Protein AF-A0A0V0TKR5-F1 (afdb_monomer)

Sequence (68 aa):
LQHWLLSECKDLKNMHNQVSQPEADRRSEFYDQIWMKEAVKRFLHTVVLQKKQEVDSGVASSSSNTMQ

Organism: NCBI:txid144512

Foldseek 3Di:
DVVVVVVVVVVVCVVVVPPDDVVLVVDVVSCVDPCNVVVVVVVVVVVVVVVVVVVVVVVVVVVVVVVD

Mean predicted aligned error: 9.24 Å

Structure (mmCIF, N/CA/C/O backbone):
data_AF-A0A0V0TKR5-F1
#
_entry.id   AF-A0A0V0TKR5-F1
#
loop_
_atom_site.group_PDB
_atom_site.id
_atom_site.type_symbol
_atom_site.label_atom_id
_atom_site.label_alt_id
_atom_site.label_comp_id
_atom_site.label_asym_id
_atom_site.label_entity_id
_atom_site.label_seq_id
_atom_site.pdbx_PDB_ins_code
_atom_site.Cartn_x
_atom_site.Cartn_y
_atom_site.Cartn_z
_atom_site.occupancy
_atom_site.B_iso_or_equiv
_atom_site.auth_seq_id
_atom_site.auth_comp_id
_atom_site.auth_asym_id
_atom_site.auth_atom_id
_atom_site.pdbx_PDB_model_num
ATOM 1 N N . LEU A 1 1 ? 15.532 4.560 -26.181 1.00 88.19 1 LEU A N 1
ATOM 2 C CA . LEU A 1 1 ? 14.896 5.695 -25.470 1.00 88.19 1 LEU A CA 1
ATOM 3 C C . LEU A 1 1 ? 14.019 5.235 -24.302 1.00 88.19 1 LEU A C 1
ATOM 5 O O . LEU A 1 1 ? 14.310 5.611 -23.179 1.00 88.19 1 LEU A O 1
ATOM 9 N N . GLN A 1 2 ? 13.015 4.376 -24.521 1.00 92.06 2 GLN A N 1
ATOM 10 C CA . GLN A 1 2 ? 12.104 3.913 -23.457 1.00 92.06 2 GLN A CA 1
ATOM 11 C C . GLN A 1 2 ? 12.810 3.209 -22.284 1.00 92.06 2 GLN A C 1
ATOM 13 O O . GLN A 1 2 ? 12.543 3.534 -21.134 1.00 92.06 2 GLN A O 1
ATOM 18 N N . HIS A 1 3 ? 13.740 2.287 -22.556 1.00 94.12 3 HIS A N 1
ATOM 19 C CA . HIS A 1 3 ? 14.491 1.597 -21.496 1.00 94.12 3 HIS A CA 1
ATOM 20 C C . HIS A 1 3 ? 15.323 2.546 -20.631 1.00 94.12 3 HIS A C 1
ATOM 22 O O . HIS A 1 3 ? 15.385 2.365 -19.422 1.00 94.12 3 HIS A O 1
ATOM 28 N N . TRP A 1 4 ? 15.916 3.569 -21.248 1.00 96.12 4 TRP A N 1
ATOM 29 C CA . TRP A 1 4 ? 16.679 4.582 -20.527 1.00 96.12 4 TRP A CA 1
ATOM 30 C C . TRP A 1 4 ? 15.767 5.395 -19.602 1.00 96.12 4 TRP A C 1
ATOM 32 O O . TRP A 1 4 ? 16.030 5.467 -18.411 1.00 96.12 4 TRP A O 1
ATOM 42 N N . LEU A 1 5 ? 14.626 5.883 -20.105 1.00 94.06 5 LEU A N 1
ATOM 43 C CA . LEU A 1 5 ? 13.640 6.602 -19.284 1.00 94.06 5 LEU A CA 1
ATOM 44 C C . LEU A 1 5 ? 13.131 5.762 -18.103 1.00 94.06 5 LEU A C 1
ATOM 46 O O . LEU A 1 5 ? 12.994 6.270 -16.995 1.00 94.06 5 LEU A O 1
ATOM 50 N N . LEU A 1 6 ? 12.870 4.470 -18.325 1.00 91.00 6 LEU A N 1
ATOM 51 C CA . LEU A 1 6 ? 12.456 3.558 -17.256 1.00 91.00 6 LEU A CA 1
ATOM 52 C C . LEU A 1 6 ? 13.560 3.352 -16.210 1.00 91.00 6 LEU A C 1
ATOM 54 O O . LEU A 1 6 ? 13.241 3.252 -15.026 1.00 91.00 6 LEU A O 1
ATOM 58 N N . SER A 1 7 ? 14.827 3.300 -16.636 1.00 92.88 7 SER A N 1
ATOM 59 C CA . SER A 1 7 ? 15.980 3.207 -15.734 1.00 92.88 7 SER A CA 1
ATOM 60 C C . SER A 1 7 ? 16.097 4.457 -14.870 1.00 92.88 7 SER A C 1
ATOM 62 O O . SER A 1 7 ? 16.045 4.345 -13.651 1.00 92.88 7 SER A O 1
ATOM 64 N N . GLU A 1 8 ? 16.115 5.643 -15.484 1.00 94.44 8 GLU A N 1
ATOM 65 C CA . GLU A 1 8 ? 16.222 6.913 -14.756 1.00 94.44 8 GLU A CA 1
ATOM 66 C C . GLU A 1 8 ? 15.066 7.093 -13.763 1.00 94.44 8 GLU A C 1
ATOM 68 O O . GLU A 1 8 ? 15.275 7.455 -12.607 1.00 94.44 8 GLU A O 1
ATOM 73 N N . CYS A 1 9 ? 13.831 6.766 -14.165 1.00 89.12 9 CYS A N 1
ATOM 74 C CA . CYS A 1 9 ? 12.689 6.798 -13.252 1.00 89.12 9 CYS A CA 1
ATOM 75 C C . CYS A 1 9 ? 12.847 5.832 -12.070 1.00 89.12 9 CYS A C 1
ATOM 77 O O . CYS A 1 9 ? 12.413 6.151 -10.963 1.00 89.12 9 CYS A O 1
ATOM 79 N N . LYS A 1 10 ? 13.419 4.644 -12.288 1.00 88.06 10 LYS A N 1
ATOM 80 C CA . LYS A 1 10 ? 13.646 3.661 -11.224 1.00 88.06 10 LYS A CA 1
ATOM 81 C C . LYS A 1 10 ? 14.733 4.133 -10.263 1.00 88.06 10 LYS A C 1
ATOM 83 O O . LYS A 1 10 ? 14.533 4.065 -9.052 1.00 88.06 10 LYS A O 1
ATOM 88 N N . ASP A 1 11 ? 15.839 4.639 -10.791 1.00 93.56 11 ASP A N 1
ATOM 89 C CA . ASP A 1 11 ? 16.967 5.108 -9.991 1.00 93.56 11 ASP A CA 1
ATOM 90 C C . ASP A 1 11 ? 16.564 6.319 -9.140 1.00 93.56 11 ASP A C 1
ATOM 92 O O . ASP A 1 11 ? 16.809 6.336 -7.931 1.00 93.56 11 ASP A O 1
ATOM 96 N N . LEU A 1 12 ? 15.804 7.259 -9.716 1.00 91.25 12 LEU A N 1
ATOM 97 C CA . LEU A 1 12 ? 15.211 8.373 -8.975 1.00 91.25 12 LEU A CA 1
ATOM 98 C C . LEU A 1 12 ? 14.276 7.897 -7.857 1.00 91.25 12 LEU A C 1
ATOM 100 O O . LEU A 1 12 ? 14.385 8.387 -6.733 1.00 91.25 12 LEU A O 1
ATOM 104 N N . LYS A 1 13 ? 13.382 6.932 -8.112 1.00 89.94 13 LYS A N 1
ATOM 105 C CA . LYS A 1 13 ? 12.493 6.392 -7.064 1.00 89.94 13 LYS A CA 1
ATOM 106 C C . LYS A 1 13 ? 13.280 5.764 -5.916 1.00 89.94 13 LYS A C 1
ATOM 108 O O . LYS A 1 13 ? 12.936 5.987 -4.756 1.00 89.94 13 LYS A O 1
ATOM 113 N N . ASN A 1 14 ? 14.352 5.038 -6.228 1.00 88.50 14 ASN A N 1
ATOM 114 C CA . ASN A 1 14 ? 15.208 4.409 -5.224 1.00 88.50 14 ASN A CA 1
ATOM 115 C C . ASN A 1 14 ? 15.916 5.450 -4.346 1.00 88.50 14 ASN A C 1
ATOM 117 O O . ASN A 1 14 ? 15.930 5.302 -3.127 1.00 88.50 14 ASN A O 1
ATOM 121 N N . MET A 1 15 ? 16.449 6.525 -4.940 1.00 93.06 15 MET A N 1
ATOM 122 C CA . MET A 1 15 ? 17.125 7.591 -4.185 1.00 93.06 15 MET A CA 1
ATOM 123 C C . MET A 1 15 ? 16.196 8.319 -3.209 1.00 93.06 15 MET A C 1
ATOM 125 O O . MET A 1 15 ? 16.626 8.713 -2.129 1.00 93.06 15 MET A O 1
ATOM 129 N N . HIS A 1 16 ? 14.924 8.481 -3.571 1.00 89.81 16 HIS A N 1
ATOM 130 C CA . HIS A 1 16 ? 13.938 9.189 -2.750 1.00 89.81 16 HIS A CA 1
ATOM 131 C C . HIS A 1 16 ? 13.117 8.253 -1.857 1.00 89.81 16 HIS A C 1
ATOM 133 O O . HIS A 1 16 ? 12.172 8.700 -1.207 1.00 89.81 16 HIS A O 1
ATOM 139 N N . ASN A 1 17 ? 13.449 6.956 -1.838 1.00 86.12 17 ASN A N 1
ATOM 140 C CA . ASN A 1 17 ? 12.676 5.917 -1.159 1.00 86.12 17 ASN A CA 1
ATOM 141 C C . ASN A 1 17 ? 11.174 5.975 -1.522 1.00 86.12 17 ASN A C 1
ATOM 143 O O . ASN A 1 17 ? 10.294 5.745 -0.690 1.00 86.12 17 ASN A O 1
ATOM 147 N N . GLN A 1 18 ? 10.873 6.336 -2.774 1.00 85.06 18 GLN A N 1
ATOM 148 C CA . GLN A 1 18 ? 9.513 6.482 -3.270 1.00 85.06 18 GLN A CA 1
ATOM 149 C C . GLN A 1 18 ? 8.983 5.110 -3.688 1.00 85.06 18 GLN A C 1
ATOM 151 O O . GLN A 1 18 ? 9.324 4.582 -4.745 1.00 85.06 18 GLN A O 1
ATOM 156 N N . VAL A 1 19 ? 8.121 4.542 -2.848 1.00 77.31 19 VAL A N 1
ATOM 157 C CA . VAL A 1 19 ? 7.550 3.201 -3.055 1.00 77.31 19 VAL A CA 1
ATOM 158 C C . VAL A 1 19 ? 6.278 3.238 -3.915 1.00 77.31 19 VAL A C 1
ATOM 160 O O . VAL A 1 19 ? 5.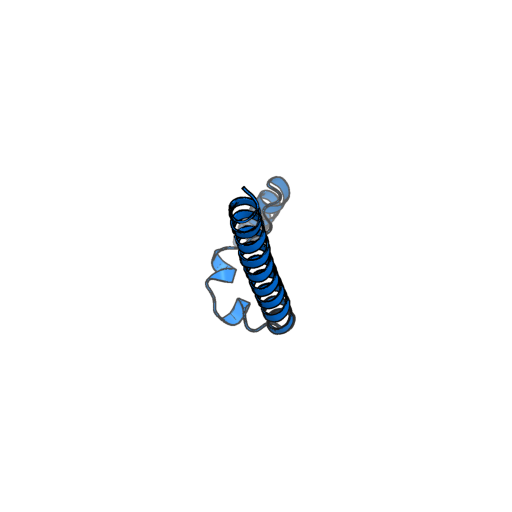926 2.239 -4.537 1.00 77.31 19 VAL A O 1
ATOM 163 N N . SER A 1 20 ? 5.587 4.380 -3.992 1.00 76.69 20 SER A N 1
ATOM 164 C CA . SER A 1 20 ? 4.306 4.481 -4.698 1.00 76.69 20 SER A CA 1
ATOM 165 C C . SER A 1 20 ? 4.460 4.766 -6.192 1.00 76.69 20 SER A C 1
ATOM 167 O O . SER A 1 20 ? 5.326 5.529 -6.634 1.00 76.69 20 SER A O 1
ATOM 169 N N . GLN A 1 21 ? 3.565 4.176 -6.985 1.00 79.94 21 GLN A N 1
ATOM 170 C CA . GLN A 1 21 ? 3.384 4.510 -8.392 1.00 79.94 21 GLN A CA 1
ATOM 171 C C . GLN A 1 21 ? 1.934 4.965 -8.610 1.00 79.94 21 GLN A C 1
ATOM 173 O O . GLN A 1 21 ? 1.095 4.145 -8.977 1.00 79.94 21 GLN A O 1
ATOM 178 N N . 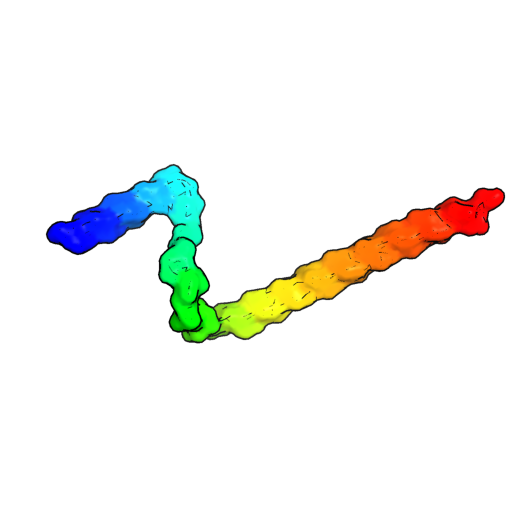PRO A 1 22 ? 1.648 6.272 -8.457 1.00 80.62 22 PRO A N 1
ATOM 179 C CA . PRO A 1 22 ? 0.282 6.800 -8.506 1.00 80.62 22 PRO A CA 1
ATOM 180 C C . PRO A 1 22 ? -0.478 6.426 -9.784 1.0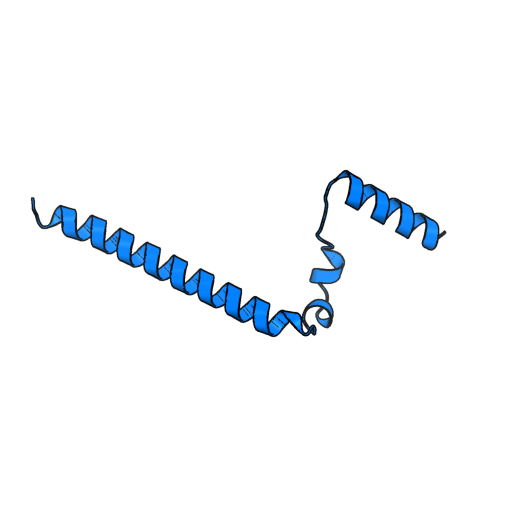0 80.62 22 PRO A C 1
ATOM 182 O O . PRO A 1 22 ? -1.675 6.174 -9.761 1.00 80.62 22 PRO A O 1
ATOM 185 N N . GLU A 1 23 ? 0.228 6.336 -10.912 1.00 83.56 23 GLU A N 1
ATOM 186 C CA . GLU A 1 23 ? -0.368 5.960 -12.197 1.00 83.56 23 GLU A CA 1
ATOM 187 C C . GLU A 1 23 ? -0.747 4.475 -12.305 1.00 83.56 23 GLU A C 1
ATOM 189 O O . GLU A 1 23 ? -1.594 4.125 -13.125 1.00 83.56 23 GLU A O 1
ATOM 194 N N . ALA A 1 24 ? -0.137 3.594 -11.505 1.00 80.88 24 ALA A N 1
ATOM 195 C CA . ALA A 1 24 ? -0.588 2.209 -11.388 1.00 80.88 24 ALA A CA 1
ATOM 196 C C . ALA A 1 24 ? -1.840 2.133 -10.506 1.00 80.88 24 ALA A C 1
ATOM 198 O O . ALA A 1 24 ? -2.814 1.509 -10.911 1.00 80.88 24 ALA A O 1
ATOM 199 N N . ASP A 1 25 ? -1.849 2.849 -9.378 1.00 86.12 25 ASP A N 1
ATOM 200 C CA . ASP A 1 25 ? -2.964 2.862 -8.419 1.00 86.12 25 ASP A CA 1
ATOM 201 C C . ASP A 1 25 ? -4.276 3.377 -9.041 1.00 86.12 25 ASP A C 1
ATOM 203 O O . ASP A 1 25 ? -5.366 3.004 -8.621 1.00 86.12 25 ASP A O 1
ATOM 207 N N . ARG A 1 26 ? -4.199 4.214 -10.085 1.00 90.62 26 ARG A N 1
ATOM 208 C CA . ARG A 1 26 ? -5.381 4.710 -10.815 1.00 90.62 26 ARG A CA 1
ATOM 209 C C . ARG A 1 26 ? -6.071 3.658 -11.687 1.00 90.62 26 ARG A C 1
ATOM 211 O O . ARG A 1 26 ? -7.183 3.907 -12.153 1.00 90.62 26 ARG A O 1
ATOM 218 N N . ARG A 1 27 ? -5.420 2.528 -11.963 1.00 92.19 27 ARG A N 1
ATOM 219 C CA . ARG A 1 27 ? -5.905 1.497 -12.889 1.00 92.19 27 ARG A CA 1
ATOM 220 C C . ARG A 1 27 ? -6.599 0.375 -12.126 1.00 92.19 27 ARG A C 1
ATOM 222 O O . ARG A 1 27 ? -6.092 -0.081 -11.106 1.00 92.19 27 ARG A O 1
ATOM 229 N N . SER A 1 28 ? -7.734 -0.117 -12.624 1.00 90.75 28 SER A N 1
ATOM 230 C CA . SER A 1 28 ? -8.475 -1.197 -11.953 1.00 90.75 28 SER A CA 1
ATOM 231 C C . SER A 1 28 ? -7.669 -2.494 -11.843 1.00 90.75 28 SER A C 1
ATOM 233 O O . SER A 1 28 ? -7.798 -3.214 -10.858 1.00 90.75 28 SER A O 1
ATOM 235 N N . GLU A 1 29 ? -6.791 -2.762 -12.810 1.00 93.31 29 GLU A N 1
ATOM 236 C CA . GLU A 1 29 ? -5.926 -3.945 -12.871 1.00 93.31 29 GLU A CA 1
ATOM 237 C C . GLU A 1 29 ? -4.950 -4.023 -11.691 1.00 93.31 29 GLU A C 1
ATOM 239 O O . GLU A 1 29 ? -4.520 -5.110 -11.302 1.00 93.31 29 GLU A O 1
ATOM 244 N N . PHE A 1 30 ? -4.615 -2.877 -11.089 1.00 90.50 30 PHE A N 1
ATOM 245 C CA . PHE A 1 30 ? -3.797 -2.837 -9.882 1.00 90.50 30 PHE A CA 1
ATOM 246 C C . PHE A 1 30 ? -4.494 -3.508 -8.693 1.00 90.50 30 PHE A C 1
ATOM 248 O O . PHE A 1 30 ? -3.832 -4.134 -7.867 1.00 90.50 30 PHE A O 1
ATOM 255 N N . TYR A 1 31 ? -5.823 -3.427 -8.627 1.00 92.94 31 TYR A N 1
ATOM 256 C CA . TYR A 1 31 ? 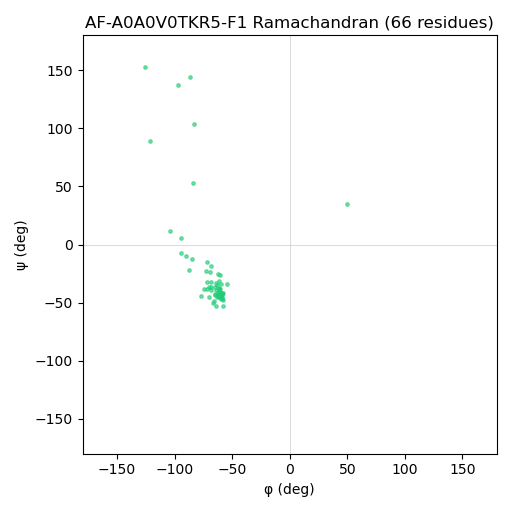-6.621 -4.021 -7.555 1.00 92.94 31 TYR A CA 1
ATOM 257 C C . TYR A 1 31 ? -7.056 -5.462 -7.854 1.00 92.94 31 TYR A C 1
ATOM 259 O O . TYR A 1 31 ? -7.512 -6.159 -6.946 1.00 92.94 31 TYR A O 1
ATOM 267 N N . ASP A 1 32 ? -6.867 -5.947 -9.084 1.00 94.38 32 ASP A N 1
ATOM 268 C CA . ASP A 1 32 ? -7.126 -7.340 -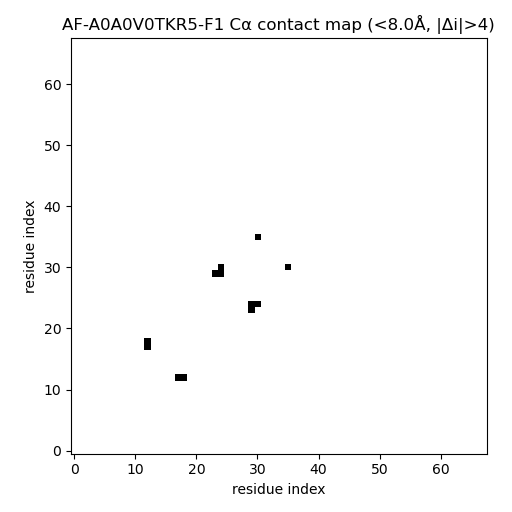9.472 1.00 94.38 32 ASP A CA 1
ATOM 269 C C . ASP A 1 32 ? -5.935 -8.254 -9.135 1.00 94.38 32 ASP A C 1
ATOM 271 O O . ASP A 1 32 ? -5.354 -8.939 -9.975 1.00 94.38 32 ASP A O 1
ATOM 275 N N . GLN A 1 33 ? -5.493 -8.201 -7.880 1.00 94.19 33 GLN A N 1
ATOM 276 C CA . GLN A 1 33 ? -4.315 -8.916 -7.399 1.00 94.19 33 GLN A CA 1
ATOM 277 C C . GLN A 1 33 ? -4.659 -9.774 -6.182 1.00 94.19 33 GLN A C 1
ATOM 279 O O . GLN A 1 33 ? -5.544 -9.454 -5.386 1.00 94.19 33 GLN A O 1
ATOM 284 N N . ILE A 1 34 ? -3.909 -10.861 -5.979 1.00 95.19 34 ILE A N 1
ATOM 285 C CA . ILE A 1 34 ? -4.163 -11.835 -4.899 1.00 95.19 34 ILE A CA 1
ATOM 286 C C . ILE A 1 34 ? -4.098 -11.173 -3.511 1.00 95.19 34 ILE A C 1
ATOM 288 O O . ILE A 1 34 ? -4.862 -11.531 -2.610 1.00 95.19 34 ILE A O 1
ATOM 292 N N . TRP A 1 35 ? -3.231 -10.169 -3.343 1.00 94.56 35 TRP A N 1
ATOM 293 C CA . TRP A 1 35 ? -3.075 -9.432 -2.088 1.00 94.56 35 TRP A CA 1
ATOM 294 C C . TRP A 1 35 ? -4.295 -8.571 -1.729 1.00 94.56 35 TRP A C 1
ATOM 296 O O . TRP A 1 35 ? -4.468 -8.236 -0.557 1.00 94.56 35 TRP A O 1
ATOM 306 N N . MET A 1 36 ? -5.175 -8.256 -2.687 1.00 96.00 36 MET A N 1
ATOM 307 C CA . MET A 1 36 ? -6.294 -7.338 -2.472 1.00 96.00 36 MET A CA 1
ATOM 308 C C . MET A 1 36 ? -7.259 -7.840 -1.394 1.00 96.00 36 MET A C 1
ATOM 310 O O . MET A 1 36 ? -7.659 -7.087 -0.507 1.00 96.00 36 MET A O 1
ATOM 314 N N . LYS A 1 37 ? -7.590 -9.138 -1.407 1.00 95.19 37 LYS A N 1
ATOM 315 C CA . LYS A 1 37 ? -8.504 -9.733 -0.415 1.00 95.19 37 LYS A CA 1
ATOM 316 C C . LYS A 1 37 ? -7.988 -9.566 1.014 1.00 95.19 37 LYS A C 1
ATOM 318 O O . LYS A 1 37 ? -8.764 -9.281 1.921 1.00 95.19 37 LYS A O 1
ATOM 323 N N . GLU A 1 38 ? -6.690 -9.757 1.213 1.00 97.00 38 GLU A N 1
ATOM 324 C CA . GLU A 1 38 ? -6.057 -9.611 2.523 1.00 97.00 38 GLU A CA 1
ATOM 325 C C . GLU A 1 38 ? -5.906 -8.135 2.918 1.00 97.00 38 GLU A C 1
ATOM 327 O O . GLU A 1 38 ? -6.166 -7.776 4.067 1.00 97.00 38 GLU A O 1
ATOM 332 N N . ALA A 1 39 ? -5.580 -7.256 1.967 1.00 95.94 39 ALA A N 1
ATOM 333 C CA . ALA A 1 39 ? -5.509 -5.816 2.203 1.00 95.94 39 ALA A CA 1
ATOM 334 C C . ALA A 1 39 ? -6.846 -5.245 2.703 1.00 95.94 39 ALA A C 1
ATOM 336 O O . ALA A 1 39 ? -6.864 -4.498 3.683 1.00 95.94 39 ALA A O 1
ATOM 337 N N . VAL A 1 40 ? -7.970 -5.661 2.105 1.00 97.31 40 VAL A N 1
ATOM 338 C CA . VAL A 1 40 ? -9.313 -5.255 2.554 1.00 97.31 40 VAL A CA 1
ATOM 339 C C . VAL A 1 40 ? -9.585 -5.716 3.985 1.00 97.31 40 VAL A C 1
ATOM 341 O O . VAL A 1 40 ? -10.067 -4.928 4.796 1.00 97.31 40 VAL A O 1
ATOM 344 N N . LYS A 1 41 ? -9.251 -6.966 4.333 1.00 97.44 41 LYS A N 1
ATOM 345 C CA . LYS A 1 41 ? -9.451 -7.479 5.700 1.00 97.44 41 LYS A CA 1
ATOM 346 C C . LYS A 1 41 ? -8.679 -6.662 6.729 1.00 97.44 41 LYS A C 1
ATOM 348 O O . LYS A 1 41 ? -9.249 -6.269 7.744 1.00 97.44 41 LYS A O 1
ATOM 353 N N . ARG A 1 42 ? -7.402 -6.379 6.457 1.00 97.94 42 ARG A N 1
ATOM 354 C CA . ARG A 1 42 ? -6.551 -5.564 7.335 1.00 97.94 42 ARG A CA 1
ATOM 355 C C . ARG A 1 42 ? -7.102 -4.158 7.498 1.00 97.94 42 ARG A C 1
ATOM 357 O O . ARG A 1 42 ? -7.184 -3.669 8.619 1.00 97.94 42 ARG A O 1
ATOM 364 N N . PHE A 1 43 ? -7.519 -3.542 6.396 1.00 97.31 43 PHE A N 1
ATOM 365 C CA . PHE A 1 43 ? -8.133 -2.223 6.417 1.00 97.31 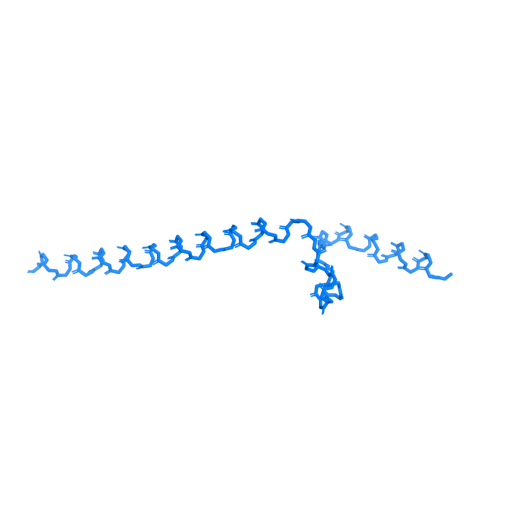43 PHE A CA 1
ATOM 366 C C . PHE A 1 43 ? -9.385 -2.202 7.300 1.00 97.31 43 PHE A C 1
ATOM 368 O O . PHE A 1 43 ? -9.466 -1.399 8.228 1.00 97.31 43 PHE A O 1
ATOM 375 N N . LEU A 1 44 ? -10.325 -3.125 7.070 1.00 98.12 44 LEU A N 1
ATOM 376 C CA . LEU A 1 44 ? -11.563 -3.206 7.847 1.00 98.12 44 LEU A CA 1
ATOM 377 C C . LEU A 1 44 ? -11.295 -3.457 9.330 1.00 98.12 44 LEU A C 1
ATOM 379 O O . LEU A 1 44 ? -11.897 -2.805 10.178 1.00 98.12 44 LEU A O 1
ATOM 383 N N . HIS A 1 45 ? -10.369 -4.360 9.647 1.00 97.81 45 HIS A N 1
ATOM 384 C CA . HIS A 1 45 ? -9.970 -4.629 11.022 1.00 97.81 45 HIS A CA 1
ATOM 385 C C . HIS A 1 45 ? -9.446 -3.365 11.718 1.00 97.81 45 HIS A C 1
ATOM 387 O O . HIS A 1 45 ? -9.907 -3.028 12.807 1.00 97.81 45 HIS A O 1
ATOM 393 N N . THR A 1 46 ? -8.543 -2.622 11.072 1.00 97.31 46 THR A N 1
ATOM 394 C CA . THR A 1 46 ? -8.015 -1.361 11.612 1.00 97.31 46 THR A CA 1
ATOM 395 C C . THR A 1 46 ? -9.117 -0.322 11.806 1.00 97.31 46 THR A C 1
ATOM 397 O O . THR A 1 46 ? -9.171 0.311 12.857 1.00 97.31 46 THR A O 1
ATOM 400 N N . VAL A 1 47 ? -10.033 -0.172 10.843 1.00 97.38 47 VAL A N 1
ATOM 401 C CA . VAL A 1 47 ? -11.167 0.762 10.957 1.00 97.38 47 VAL A CA 1
ATOM 402 C C . VAL A 1 47 ? -12.072 0.397 12.136 1.00 97.38 47 VAL A C 1
ATOM 404 O O . VAL A 1 47 ? -12.459 1.275 12.904 1.00 97.38 47 VAL A O 1
ATOM 407 N N . VAL A 1 48 ? -12.385 -0.889 12.319 1.00 97.19 48 VAL A N 1
ATOM 408 C CA . VAL A 1 48 ? -13.206 -1.363 13.445 1.00 97.19 48 VAL A CA 1
ATOM 409 C C . VAL A 1 48 ? -12.516 -1.097 14.781 1.00 97.19 48 VAL A C 1
ATOM 411 O O . VAL A 1 48 ? -13.153 -0.590 15.704 1.00 97.19 48 VAL A O 1
ATOM 414 N N . LEU A 1 49 ? -11.219 -1.396 14.888 1.00 96.25 49 LEU A N 1
ATOM 415 C CA . LEU A 1 49 ? -10.457 -1.129 16.107 1.00 96.25 49 LEU A CA 1
ATOM 416 C C . LEU A 1 49 ? -10.391 0.364 16.429 1.00 96.25 49 LEU A C 1
ATOM 418 O O . LEU A 1 49 ? -10.620 0.739 17.576 1.00 96.25 49 LEU A O 1
ATOM 422 N N . GLN A 1 50 ? -10.156 1.210 15.425 1.00 95.12 50 GLN A N 1
ATOM 423 C CA . GLN A 1 50 ? -10.144 2.661 15.590 1.00 95.12 50 GLN A CA 1
ATOM 424 C C . GLN A 1 50 ? -11.493 3.168 16.123 1.00 95.12 50 GLN A C 1
ATOM 426 O O . GLN A 1 50 ? -11.541 3.926 17.089 1.00 95.12 50 GLN A O 1
ATOM 431 N N . LYS A 1 51 ? -12.606 2.690 15.553 1.00 94.31 51 LYS A N 1
ATOM 432 C CA . LYS A 1 51 ? -13.957 3.051 16.011 1.00 94.31 51 LYS A CA 1
ATOM 433 C C . LYS A 1 51 ? -14.233 2.575 17.432 1.00 94.31 51 LYS A C 1
ATOM 435 O O . LYS A 1 51 ? -14.828 3.307 18.218 1.00 94.31 51 LYS A O 1
ATOM 440 N N . LYS A 1 52 ? -13.774 1.374 17.783 1.00 93.88 52 LYS A N 1
ATOM 441 C CA . LYS A 1 52 ? -13.880 0.863 19.149 1.00 93.88 52 LYS A CA 1
ATOM 442 C C . LYS A 1 52 ? -13.098 1.730 20.137 1.00 93.88 52 LYS A C 1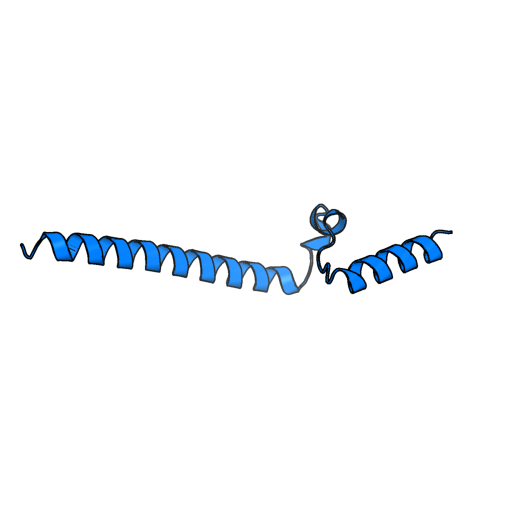
ATOM 444 O O . LYS A 1 52 ? -13.640 2.071 21.180 1.00 93.88 52 LYS A O 1
ATOM 449 N N . GLN A 1 53 ? -11.877 2.135 19.791 1.00 93.81 53 GLN A N 1
ATOM 450 C CA . GLN A 1 53 ? -11.077 3.038 20.621 1.00 93.81 53 GLN A CA 1
ATOM 451 C C . GLN A 1 53 ? -11.743 4.405 20.807 1.00 93.81 53 GLN A C 1
ATOM 453 O O . GLN A 1 53 ? -11.736 4.924 21.920 1.00 93.81 53 GLN A O 1
ATOM 458 N N . GLU A 1 54 ? -12.343 4.977 19.760 1.00 91.56 54 GLU A N 1
ATOM 459 C CA . GLU A 1 54 ? -13.093 6.239 19.850 1.00 91.56 54 GLU A CA 1
ATOM 460 C C . GLU A 1 54 ? -14.266 6.131 20.839 1.00 91.56 54 GLU A C 1
ATOM 462 O O . GLU A 1 54 ? -14.442 7.006 21.688 1.00 91.56 54 GLU A O 1
ATOM 467 N N . VAL A 1 55 ? -15.034 5.037 20.772 1.00 89.94 55 VAL A N 1
ATOM 468 C CA . VAL A 1 55 ? -16.159 4.775 21.686 1.00 89.94 55 VAL A CA 1
ATOM 469 C C . VAL A 1 55 ? -15.672 4.553 23.114 1.00 89.94 55 VAL A C 1
ATOM 471 O O . VAL A 1 55 ? -16.167 5.207 24.027 1.00 89.94 55 VAL A O 1
ATOM 474 N N . ASP A 1 56 ? -14.686 3.678 23.313 1.00 89.38 56 ASP A N 1
ATOM 475 C CA . ASP A 1 56 ? -14.138 3.379 24.639 1.00 89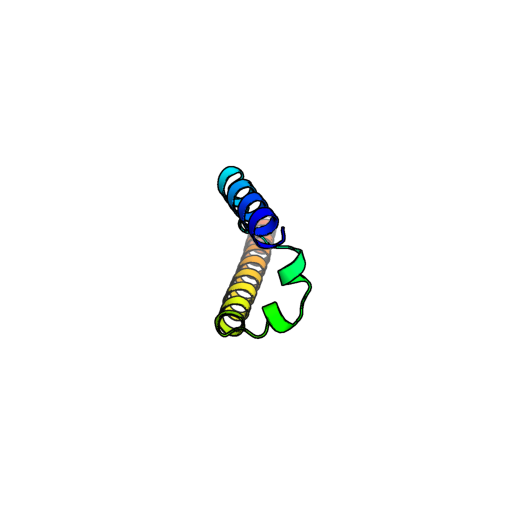.38 56 ASP A CA 1
ATOM 476 C C . ASP A 1 56 ? -13.550 4.658 25.282 1.00 89.38 56 ASP A C 1
ATOM 478 O O . ASP A 1 56 ? -13.762 4.915 26.468 1.00 89.38 56 ASP A O 1
ATOM 482 N N . SER A 1 57 ? -12.906 5.524 24.488 1.00 81.75 57 SER A N 1
ATOM 483 C CA . SER A 1 57 ? -12.377 6.821 24.945 1.00 81.75 57 SER A CA 1
ATOM 484 C C . SER A 1 57 ? -13.483 7.827 25.299 1.00 81.75 57 SER A C 1
ATOM 486 O O . SER A 1 57 ? -13.364 8.550 26.289 1.00 81.75 57 SER A O 1
ATOM 488 N N . GLY A 1 58 ? -14.575 7.878 24.526 1.00 76.44 58 GLY A N 1
ATOM 489 C CA . GLY A 1 58 ? -15.731 8.743 24.806 1.00 76.44 58 GLY A CA 1
ATOM 490 C C . GLY A 1 58 ? -16.582 8.279 25.997 1.00 76.44 58 GLY A C 1
ATOM 491 O O . GLY A 1 58 ? -17.132 9.092 26.743 1.00 76.44 58 GLY A O 1
ATOM 492 N N . VAL A 1 59 ? -16.667 6.967 26.221 1.00 70.75 59 VAL A N 1
ATOM 493 C CA . VAL A 1 59 ? -17.322 6.385 27.403 1.00 70.75 59 VAL A CA 1
ATOM 494 C C . VAL A 1 59 ? -16.481 6.625 28.660 1.00 70.75 59 VAL A C 1
ATOM 496 O O . VAL A 1 59 ? -17.040 6.955 29.709 1.00 70.75 59 VAL A O 1
ATOM 499 N N . ALA A 1 60 ? -15.150 6.538 28.565 1.00 63.59 60 ALA A N 1
ATOM 500 C CA . ALA A 1 60 ? -14.251 6.861 29.672 1.00 63.59 60 ALA A CA 1
ATOM 501 C C . ALA A 1 60 ? -14.372 8.333 30.113 1.00 63.59 60 ALA A C 1
ATOM 503 O O . ALA A 1 60 ? -14.464 8.607 31.310 1.00 63.59 60 ALA A O 1
ATOM 504 N N . SER A 1 61 ? -14.450 9.279 29.169 1.00 62.00 61 SER A N 1
ATOM 505 C CA . SER A 1 61 ? -14.636 10.700 29.499 1.00 62.00 61 SER A CA 1
ATOM 506 C C . SER A 1 61 ? -16.018 10.998 30.095 1.00 62.00 61 SER A C 1
ATOM 508 O O . SER A 1 61 ? -16.125 11.786 31.033 1.00 62.00 61 SER A O 1
ATOM 510 N N . SER A 1 62 ? -17.070 10.320 29.626 1.00 59.16 62 SER A N 1
ATOM 511 C CA . SER A 1 62 ? -18.433 10.466 30.163 1.00 59.16 62 SER A CA 1
ATOM 512 C C . SER A 1 62 ? -18.585 9.879 31.574 1.00 59.16 62 SER A C 1
ATOM 514 O O . SER A 1 62 ? -19.265 10.458 32.422 1.00 59.16 62 SER A O 1
ATOM 516 N N . SER A 1 63 ? -17.906 8.764 31.859 1.00 58.78 63 SER A N 1
ATOM 517 C CA . SER A 1 63 ? -17.932 8.114 33.179 1.00 58.78 63 SER A CA 1
ATOM 518 C C . SER A 1 63 ? -17.240 8.957 34.258 1.00 58.78 63 SER A C 1
ATOM 520 O O . SER A 1 63 ? -17.685 8.973 35.403 1.00 58.78 63 SER A O 1
ATOM 522 N N . SER A 1 64 ? -16.204 9.722 33.893 1.00 55.91 64 SER A N 1
ATOM 523 C CA . SER A 1 64 ? -15.511 10.623 34.824 1.00 55.91 64 SER A CA 1
ATOM 524 C C . SER A 1 64 ? -16.359 11.834 35.247 1.00 55.91 64 SER A C 1
ATOM 526 O O . SER A 1 64 ? -16.135 12.370 36.327 1.00 55.91 64 S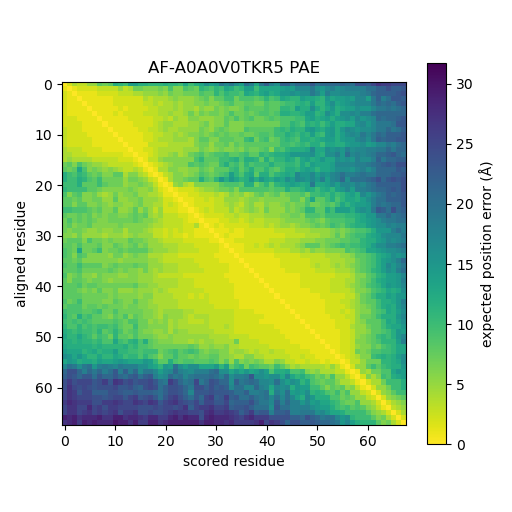ER A O 1
ATOM 528 N N . ASN A 1 65 ? -17.349 12.235 34.440 1.00 54.59 65 ASN A N 1
ATOM 529 C CA . ASN A 1 65 ? -18.268 13.339 34.752 1.00 54.59 65 ASN A CA 1
ATOM 530 C C . ASN A 1 65 ? -19.465 12.918 35.624 1.00 54.59 65 ASN A C 1
ATOM 532 O O . ASN A 1 65 ? -20.176 13.780 36.120 1.00 54.59 65 ASN A O 1
ATOM 536 N N . THR A 1 66 ? -19.713 11.614 35.798 1.00 55.22 66 THR A N 1
ATOM 537 C CA . THR A 1 66 ? -20.832 11.101 36.621 1.00 55.22 66 THR A CA 1
ATOM 538 C C . THR A 1 66 ? -20.397 10.780 38.062 1.00 55.22 66 THR A C 1
ATOM 540 O O . THR A 1 66 ? -21.231 10.471 38.906 1.00 55.22 66 THR A O 1
ATOM 543 N N . MET A 1 67 ? -19.092 10.842 38.361 1.00 51.03 67 MET A N 1
ATOM 544 C CA . MET A 1 67 ? -18.531 10.632 39.707 1.00 51.03 67 MET A CA 1
ATOM 545 C C . MET A 1 67 ? -18.104 11.932 40.420 1.00 51.03 67 MET A C 1
ATOM 547 O O . MET A 1 67 ? -17.430 11.860 41.448 1.00 51.03 67 MET A O 1
ATOM 551 N N . GLN A 1 68 ? -18.489 13.101 39.897 1.00 45.00 68 GLN A N 1
ATOM 552 C CA . GLN A 1 68 ? -18.454 14.390 40.607 1.00 45.00 68 GLN A CA 1
ATOM 553 C C . GLN A 1 68 ? -19.873 14.799 40.993 1.00 45.00 68 GLN A C 1
ATOM 555 O O . GLN A 1 68 ? -20.025 15.349 42.106 1.00 45.00 68 GLN A O 1
#

Radius of gyration: 21.98 Å; Cα contacts (8 Å, |Δi|>4): 6; chains: 1; bounding box: 38×26×66 Å

Solvent-accessible surface area (backbone atoms only — not comparable to full-atom values): 4078 Å² total; per-residue (Å²): 109,70,68,57,55,55,46,54,56,48,54,53,27,60,77,67,69,52,84,78,54,71,79,50,71,75,37,72,71,62,61,74,42,86,64,41,68,56,52,52,51,54,51,52,51,52,52,52,52,52,53,49,52,53,50,56,53,52,49,54,57,54,55,63,67,73,78,114

pLDDT: mean 86.35, std 13.3, range [45.0, 98.12]

Secondary structure (DSSP, 8-state):
-HHHHHHHHHHHHHHTT----HHHHTSHHHHSSTHHHHHHHHHHHHHHHHHHHHHHHHHHHHHHTS--